Protein AF-A0A097IET0-F1 (afdb_monomer_lite)

Radius of gyration: 45.74 Å; chains: 1; bounding box: 59×65×157 Å

InterPro domains:
  IPR007060 Septum formation initiator FtsL/DivIC [PF04977] (35-108)

Organism: NCBI:txid558173

Foldseek 3Di:
DDDDDDDDDPDPDDDDPPPPPCPVVVVVVVVVVVVVVVVVVVVVVVVVPVVPVVVVVVVVVVVVVVVVVVVVVVVVVVVPPPVVVVVVCCVPVVDDDPPDDDDDDDDPPDDPPDDPPPPPPDPPVDPDPVVVVVCVVVDDPDPDPDPPDDDD

Secondary structure (DSSP, 8-state):
----PPPP-----PPP-------HHHHHHHHHHHHHHHHHHHHHHHHHHHHHHHHHHHHHHHHHHHHHHHHHHHHHHHT--HHHHHHHHHHHH----TT--PPPP--TTS---------------PPPHHHHHHHHHH--------------

Sequence (152 aa):
MANRSPRPKRQLRLPAVDTQRLDISSLAVIAFVLLIILGAVYAPMKNFFDGRTEIARLNESIAAKQAEKDALLEEIGQYDDEAFVRQEARRRLGVIEPGETAWRIVDPRLTPESSVTTSSTDEAVQPEWYEVLWDSVATSPSPAGDMHLPVQ

pLDDT: mean 72.64, std 13.3, range [47.81, 93.75]

Structure (mmCIF, N/CA/C/O backbone):
data_AF-A0A097IET0-F1
#
_entry.id   AF-A0A097IET0-F1
#
loop_
_atom_site.group_PDB
_atom_site.id
_atom_site.type_symbol
_atom_site.label_atom_id
_atom_site.label_alt_id
_atom_site.label_comp_id
_atom_site.label_asym_id
_atom_site.label_entity_id
_atom_site.label_seq_id
_atom_site.pdbx_PDB_ins_code
_atom_site.Cartn_x
_atom_site.Cartn_y
_atom_site.Cartn_z
_atom_site.occupancy
_atom_site.B_iso_or_equiv
_atom_site.auth_seq_id
_atom_site.auth_comp_id
_atom_site.auth_asym_id
_atom_site.auth_atom_id
_atom_site.pdbx_PDB_model_num
ATOM 1 N N . MET A 1 1 ? 23.397 37.153 -103.702 1.00 47.88 1 MET A N 1
ATOM 2 C CA . MET A 1 1 ? 24.180 36.956 -102.462 1.00 47.88 1 MET A CA 1
ATOM 3 C C . MET A 1 1 ? 23.382 36.056 -101.529 1.00 47.88 1 MET A C 1
ATOM 5 O O . MET A 1 1 ? 22.374 36.500 -101.003 1.00 47.88 1 MET A O 1
ATOM 9 N N . ALA A 1 2 ? 23.763 34.788 -101.377 1.00 54.75 2 ALA A N 1
ATOM 10 C CA . ALA A 1 2 ? 23.132 33.869 -100.429 1.00 54.75 2 ALA A CA 1
ATOM 11 C C . ALA A 1 2 ? 24.239 33.110 -99.691 1.00 54.75 2 ALA A C 1
ATOM 13 O O . ALA A 1 2 ? 24.827 32.178 -100.230 1.00 54.75 2 ALA A O 1
ATOM 14 N N . ASN A 1 3 ? 24.560 33.567 -98.483 1.00 54.56 3 ASN A N 1
ATOM 15 C CA . ASN A 1 3 ? 25.538 32.938 -97.605 1.00 54.56 3 ASN A CA 1
ATOM 16 C C . ASN A 1 3 ? 24.818 31.884 -96.749 1.00 54.56 3 ASN A C 1
ATOM 18 O O . ASN A 1 3 ? 23.953 32.233 -95.946 1.00 54.56 3 ASN A O 1
ATOM 22 N N . ARG A 1 4 ? 25.132 30.599 -96.935 1.00 64.00 4 ARG A N 1
ATOM 23 C CA . ARG A 1 4 ? 24.685 29.517 -96.045 1.00 64.00 4 ARG A CA 1
ATOM 24 C C . ARG A 1 4 ? 25.898 29.000 -95.282 1.00 64.00 4 ARG A C 1
ATOM 26 O O . ARG A 1 4 ? 26.631 28.154 -95.780 1.00 64.00 4 ARG A O 1
ATOM 33 N N . SER A 1 5 ? 26.093 29.508 -94.073 1.00 72.19 5 SER A N 1
ATOM 34 C CA . SER A 1 5 ? 27.080 28.971 -93.136 1.00 72.19 5 SER A CA 1
ATOM 35 C C . SER A 1 5 ? 26.622 27.594 -92.622 1.00 72.19 5 SER A C 1
ATOM 37 O O . SER A 1 5 ? 25.438 27.434 -92.297 1.00 72.19 5 SER A O 1
ATOM 39 N N . PRO A 1 6 ? 27.509 26.588 -92.519 1.00 63.22 6 PRO A N 1
ATOM 40 C CA . PRO A 1 6 ? 27.145 25.277 -91.992 1.00 63.22 6 PRO A CA 1
ATOM 41 C C . PRO A 1 6 ? 26.876 25.348 -90.481 1.00 63.22 6 PRO A C 1
ATOM 43 O O . PRO A 1 6 ? 27.647 25.928 -89.719 1.00 63.22 6 PRO A O 1
ATOM 46 N N . ARG A 1 7 ? 25.764 24.747 -90.036 1.00 62.31 7 ARG A N 1
ATOM 47 C CA . ARG A 1 7 ? 25.402 24.651 -88.612 1.00 62.31 7 ARG A CA 1
ATOM 48 C C . ARG A 1 7 ? 26.369 23.716 -87.869 1.00 62.31 7 ARG A C 1
ATOM 50 O O . ARG A 1 7 ? 26.610 22.608 -88.357 1.00 62.31 7 ARG A O 1
ATOM 57 N N . PRO A 1 8 ? 26.857 24.081 -86.671 1.00 65.19 8 PRO A N 1
ATOM 58 C CA . PRO A 1 8 ? 27.658 23.174 -85.865 1.00 65.19 8 PRO A CA 1
ATOM 59 C C . PRO A 1 8 ? 26.781 22.032 -85.335 1.00 65.19 8 PRO A C 1
ATOM 61 O O . PRO A 1 8 ? 25.719 22.256 -84.748 1.00 65.19 8 PRO A O 1
ATOM 64 N N . LYS A 1 9 ? 27.223 20.788 -85.538 1.00 62.59 9 LYS A N 1
ATOM 65 C CA . LYS A 1 9 ? 26.603 19.606 -84.930 1.00 62.59 9 LYS A CA 1
ATOM 66 C C . LYS A 1 9 ? 26.854 19.657 -83.422 1.00 62.59 9 LYS A C 1
ATOM 68 O O . LYS A 1 9 ? 27.961 19.394 -82.961 1.00 62.59 9 LYS A O 1
ATOM 73 N N . ARG A 1 10 ? 25.825 20.026 -82.658 1.00 67.06 10 ARG A N 1
ATOM 74 C CA . ARG A 1 10 ? 25.828 20.009 -81.193 1.00 67.06 10 ARG A CA 1
ATOM 75 C C . ARG A 1 10 ? 25.895 18.557 -80.724 1.00 67.06 10 ARG A C 1
ATOM 77 O O . ARG A 1 10 ? 24.906 17.834 -80.780 1.00 67.06 10 ARG A O 1
ATOM 84 N N . GLN A 1 11 ? 27.077 18.132 -80.300 1.00 68.81 11 GLN A N 1
ATOM 85 C CA . GLN A 1 11 ? 27.278 16.815 -79.713 1.00 68.81 11 GLN A CA 1
ATOM 86 C C . GLN A 1 11 ? 26.723 16.853 -78.286 1.00 68.81 11 GLN A C 1
ATOM 88 O O . GLN A 1 11 ? 27.230 17.592 -77.443 1.00 68.81 11 GLN A O 1
ATOM 93 N N . LEU A 1 12 ? 25.649 16.105 -78.022 1.00 65.94 12 LEU A N 1
ATOM 94 C CA . LEU A 1 12 ? 25.206 15.848 -76.655 1.00 65.94 12 LEU A CA 1
ATOM 95 C C . LEU A 1 12 ? 26.264 14.959 -75.996 1.00 65.94 12 LEU A C 1
ATOM 97 O O . LEU A 1 12 ? 26.309 13.754 -76.231 1.00 65.94 12 LEU A O 1
ATOM 101 N N . ARG A 1 13 ? 27.136 15.558 -75.187 1.00 64.19 13 ARG A N 1
ATOM 102 C CA . ARG A 1 13 ? 27.925 14.800 -74.221 1.00 64.19 13 ARG A CA 1
ATOM 103 C C . ARG A 1 13 ? 27.020 14.507 -73.033 1.00 64.19 13 ARG A C 1
ATOM 105 O O . ARG A 1 13 ? 26.692 15.409 -72.270 1.00 64.19 13 ARG A O 1
ATOM 112 N N . LEU A 1 14 ? 26.573 13.261 -72.935 1.00 64.56 14 LEU A N 1
ATOM 113 C CA . LEU A 1 14 ? 25.927 12.754 -71.732 1.00 64.56 14 LEU A CA 1
ATOM 114 C C . LEU A 1 14 ? 26.995 12.665 -70.631 1.00 64.56 14 LEU A C 1
ATOM 116 O O . LEU A 1 14 ? 28.112 12.226 -70.926 1.00 64.56 14 LEU A O 1
ATOM 120 N N . PRO A 1 15 ? 26.701 13.102 -69.397 1.00 61.88 15 PRO A N 1
ATOM 121 C CA . PRO A 1 15 ? 27.612 12.893 -68.284 1.00 61.88 15 PRO A CA 1
ATOM 122 C C . PRO A 1 15 ? 27.769 11.385 -68.080 1.00 61.88 15 PRO A C 1
ATOM 124 O O . PRO A 1 15 ? 26.787 10.673 -67.873 1.00 61.88 15 PRO A O 1
ATOM 127 N N . ALA A 1 16 ? 29.001 10.893 -68.182 1.00 62.38 16 ALA A N 1
ATOM 128 C CA . ALA A 1 16 ? 29.318 9.556 -67.718 1.00 62.38 16 ALA A CA 1
ATOM 129 C C . ALA A 1 16 ? 29.121 9.571 -66.200 1.00 62.38 16 ALA A C 1
ATOM 131 O O . ALA A 1 16 ? 29.778 10.342 -65.501 1.00 62.38 16 ALA A O 1
ATOM 132 N N . VAL A 1 17 ? 28.167 8.784 -65.706 1.00 61.69 17 VAL A N 1
ATOM 133 C CA . VAL A 1 17 ? 28.075 8.500 -64.276 1.00 61.69 17 VAL A CA 1
ATOM 134 C C . VAL A 1 17 ? 29.339 7.725 -63.950 1.00 61.69 17 VAL A C 1
ATOM 136 O O . VAL A 1 17 ? 29.506 6.596 -64.408 1.00 61.69 17 VAL A O 1
ATOM 139 N N . ASP A 1 18 ? 30.261 8.378 -63.251 1.00 58.22 18 ASP A N 1
ATOM 140 C CA . ASP A 1 18 ? 31.452 7.734 -62.729 1.00 58.22 18 ASP A CA 1
ATOM 141 C C . ASP A 1 18 ? 30.969 6.730 -61.685 1.00 58.22 18 ASP A C 1
ATOM 143 O O . ASP A 1 18 ? 30.643 7.077 -60.548 1.00 58.22 18 ASP A O 1
ATOM 147 N N . THR A 1 19 ? 30.793 5.478 -62.107 1.00 63.09 19 THR A N 1
ATOM 148 C CA . THR A 1 19 ? 30.604 4.353 -61.199 1.00 63.09 19 THR A CA 1
ATOM 149 C C . THR A 1 19 ? 31.951 4.124 -60.544 1.00 63.09 19 THR A C 1
ATOM 151 O O . THR A 1 19 ? 32.706 3.224 -60.926 1.00 63.09 19 THR A O 1
ATOM 154 N N . GLN A 1 20 ? 32.258 5.020 -59.608 1.00 61.34 20 GLN A N 1
ATOM 155 C CA . GLN A 1 20 ? 33.372 4.933 -58.696 1.00 61.34 20 GLN A CA 1
ATOM 156 C C . GLN A 1 20 ? 33.366 3.503 -58.186 1.00 61.34 20 GLN A C 1
ATOM 158 O O . GLN A 1 20 ? 32.355 3.027 -57.658 1.00 61.34 20 GLN A O 1
ATOM 163 N N . ARG A 1 21 ? 34.448 2.786 -58.508 1.00 60.88 21 ARG A N 1
ATOM 164 C CA . ARG A 1 21 ? 34.651 1.392 -58.124 1.00 60.88 21 ARG A CA 1
ATOM 165 C C . ARG A 1 21 ? 34.176 1.277 -56.690 1.00 60.88 21 ARG A C 1
ATOM 167 O O . ARG A 1 21 ? 34.611 2.071 -55.866 1.00 60.88 21 ARG A O 1
ATOM 174 N N . LEU A 1 22 ? 33.218 0.390 -56.438 1.00 62.78 22 LEU A N 1
ATOM 175 C CA . LEU A 1 22 ? 32.718 0.143 -55.093 1.00 62.78 22 LEU A CA 1
ATOM 176 C C . LEU A 1 22 ? 33.922 -0.297 -54.266 1.00 62.78 22 LEU A C 1
ATOM 178 O O . LEU A 1 22 ? 34.321 -1.462 -54.296 1.00 62.78 22 LEU A O 1
ATOM 182 N N . ASP A 1 23 ? 34.569 0.673 -53.628 1.00 72.75 23 ASP A N 1
ATOM 183 C CA . ASP A 1 23 ? 35.775 0.450 -52.868 1.00 72.75 23 ASP A CA 1
ATOM 184 C C . ASP A 1 23 ? 35.348 -0.460 -51.726 1.00 72.75 23 ASP A C 1
ATOM 186 O O . ASP A 1 23 ? 34.367 -0.180 -51.035 1.00 72.75 23 ASP A O 1
ATOM 190 N N . ILE A 1 24 ? 36.029 -1.589 -51.553 1.00 77.44 24 ILE A N 1
ATOM 191 C CA . ILE A 1 24 ? 35.676 -2.606 -50.549 1.00 77.44 24 ILE A CA 1
ATOM 192 C C . ILE A 1 24 ? 35.556 -1.967 -49.151 1.00 77.44 24 ILE A C 1
ATOM 194 O O . ILE A 1 24 ? 34.753 -2.408 -48.333 1.00 77.44 24 ILE A O 1
ATOM 198 N N . SER A 1 25 ? 36.282 -0.870 -48.912 1.00 80.44 25 SER A N 1
ATOM 199 C CA . SER A 1 25 ? 36.157 -0.006 -47.735 1.00 80.44 25 SER A CA 1
ATOM 200 C C . SER A 1 25 ? 34.770 0.633 -47.585 1.00 80.44 25 SER A C 1
ATOM 202 O O . SER A 1 25 ? 34.211 0.601 -46.494 1.00 80.44 25 SER A O 1
ATOM 204 N N . SER A 1 26 ? 34.178 1.168 -48.655 1.00 82.06 26 SER A N 1
ATOM 205 C CA . SER A 1 26 ? 32.820 1.730 -48.644 1.00 82.06 26 SER A CA 1
ATOM 206 C C . SER A 1 26 ? 31.762 0.664 -48.339 1.00 82.06 26 SER A C 1
ATOM 2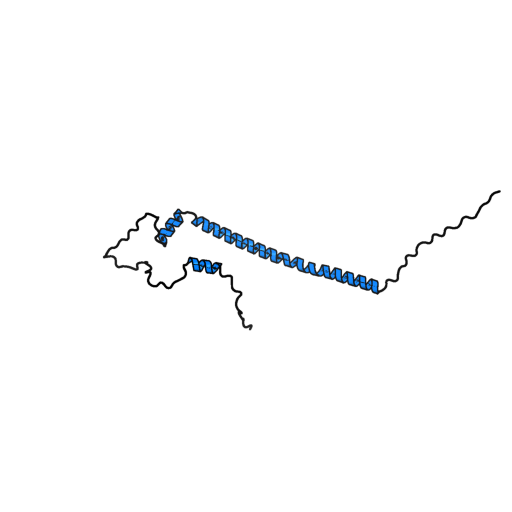08 O O . SER A 1 26 ? 30.881 0.887 -47.509 1.00 82.06 26 SER A O 1
ATOM 210 N N . LEU A 1 27 ? 31.903 -0.534 -48.920 1.00 87.38 27 LEU A N 1
ATOM 211 C CA . LEU A 1 27 ? 31.027 -1.671 -48.636 1.00 87.38 27 LEU A CA 1
ATOM 212 C C . LEU A 1 27 ? 31.170 -2.136 -47.178 1.00 87.38 27 LEU A C 1
ATOM 214 O O . LEU A 1 27 ? 30.171 -2.411 -46.517 1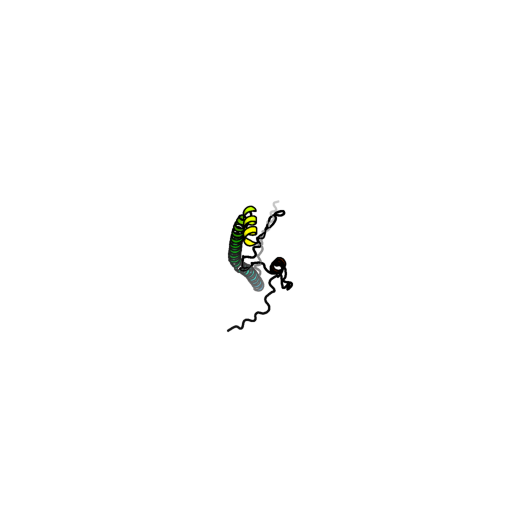.00 87.38 27 LEU A O 1
ATOM 218 N N . ALA A 1 28 ? 32.402 -2.182 -46.664 1.00 89.12 28 ALA A N 1
ATOM 219 C CA . ALA A 1 28 ? 32.685 -2.552 -45.281 1.00 89.12 28 ALA A CA 1
ATOM 220 C C . ALA A 1 28 ? 32.081 -1.553 -44.282 1.00 89.12 28 ALA A C 1
ATOM 222 O O . ALA A 1 28 ? 31.494 -1.969 -43.284 1.00 89.12 28 ALA A O 1
ATOM 223 N N . VAL A 1 29 ? 32.155 -0.249 -44.567 1.00 90.81 29 VAL A N 1
ATOM 224 C CA . VAL A 1 29 ? 31.527 0.790 -43.736 1.00 90.81 29 VAL A CA 1
ATOM 225 C C . VAL A 1 29 ? 30.006 0.638 -43.730 1.00 90.81 29 VAL A C 1
ATOM 227 O O . VAL A 1 29 ? 29.400 0.670 -42.662 1.00 90.81 29 VAL A O 1
ATOM 230 N N . ILE A 1 30 ? 29.381 0.403 -44.887 1.00 92.19 30 ILE A N 1
ATOM 231 C CA . ILE A 1 30 ? 27.929 0.178 -44.974 1.00 92.19 30 ILE A CA 1
ATOM 232 C C . ILE A 1 30 ? 27.522 -1.072 -44.182 1.00 92.19 30 ILE A C 1
ATOM 234 O O . ILE A 1 30 ? 26.576 -1.019 -43.397 1.00 92.19 30 ILE A O 1
ATOM 238 N N . ALA A 1 31 ? 28.248 -2.182 -44.337 1.00 92.88 31 ALA A N 1
ATOM 239 C CA . ALA A 1 31 ? 27.982 -3.416 -43.600 1.00 92.88 31 ALA A CA 1
ATOM 240 C C . ALA A 1 31 ? 28.113 -3.218 -42.080 1.00 92.88 31 ALA A C 1
ATOM 242 O O . ALA A 1 31 ? 27.275 -3.693 -41.317 1.00 92.88 31 ALA A O 1
ATOM 243 N N . PHE A 1 32 ? 29.122 -2.467 -41.638 1.00 93.75 32 PHE A N 1
ATOM 244 C CA . PHE A 1 32 ? 29.318 -2.143 -40.228 1.00 93.75 32 PHE A CA 1
ATOM 245 C C . PHE A 1 32 ? 28.180 -1.282 -39.663 1.00 93.75 32 PHE A C 1
ATOM 247 O O . PHE A 1 32 ? 27.652 -1.581 -38.593 1.00 93.75 32 PHE A O 1
ATOM 254 N N . VAL A 1 33 ? 27.736 -0.261 -40.402 1.00 93.50 33 VAL A N 1
ATOM 255 C CA . VAL A 1 33 ? 26.583 0.569 -40.018 1.00 93.50 33 VAL A CA 1
ATOM 256 C C . VAL A 1 33 ? 25.305 -0.271 -39.930 1.00 93.50 33 VAL A C 1
ATOM 258 O O . VAL A 1 33 ? 24.549 -0.131 -38.970 1.00 93.50 33 VAL A O 1
ATOM 261 N N . LEU A 1 34 ? 25.081 -1.191 -40.873 1.00 93.50 34 LEU A N 1
ATOM 262 C CA . LEU A 1 34 ? 23.944 -2.115 -40.827 1.00 93.50 34 LEU A CA 1
ATOM 263 C C . LEU A 1 34 ? 23.991 -3.034 -39.600 1.00 93.50 34 LEU A C 1
ATOM 265 O O . LEU A 1 34 ? 22.957 -3.248 -38.972 1.00 93.50 34 LEU A O 1
ATOM 269 N N . LEU A 1 35 ? 25.171 -3.533 -39.219 1.00 92.44 35 LEU A N 1
ATOM 270 C CA . LEU A 1 35 ? 25.340 -4.329 -38.000 1.00 92.44 35 LEU A CA 1
ATOM 271 C C . LEU A 1 35 ? 25.038 -3.520 -36.733 1.00 92.44 35 LEU A C 1
ATOM 273 O O . LEU A 1 35 ? 24.387 -4.041 -35.829 1.00 92.44 35 LEU A O 1
ATOM 277 N N . ILE A 1 36 ? 25.451 -2.250 -36.676 1.00 91.69 36 ILE A N 1
ATOM 278 C CA . ILE A 1 36 ? 25.117 -1.354 -35.558 1.00 91.69 36 ILE A CA 1
ATOM 279 C C . ILE A 1 36 ? 23.605 -1.138 -35.474 1.00 91.69 36 ILE A C 1
ATOM 281 O O . ILE A 1 36 ? 23.033 -1.273 -34.395 1.00 91.69 36 ILE A O 1
ATOM 285 N N . ILE A 1 37 ? 22.945 -0.837 -36.598 1.00 90.56 37 ILE A N 1
ATOM 286 C CA . ILE A 1 37 ? 21.489 -0.636 -36.645 1.00 90.56 37 ILE A CA 1
ATOM 287 C C . ILE A 1 37 ? 20.762 -1.913 -36.206 1.00 90.56 37 ILE A C 1
ATOM 289 O O . ILE A 1 37 ? 19.848 -1.853 -35.385 1.00 90.56 37 ILE A O 1
ATOM 293 N N . LEU A 1 38 ? 21.194 -3.076 -36.698 1.00 88.19 38 LEU A N 1
ATOM 294 C CA . LEU A 1 38 ? 20.606 -4.363 -36.337 1.00 88.19 38 LEU A CA 1
ATOM 295 C C . LEU A 1 38 ? 20.787 -4.669 -34.841 1.00 88.19 38 LEU A C 1
ATOM 297 O O . LEU A 1 38 ? 19.834 -5.082 -34.183 1.00 88.19 38 LEU A O 1
ATOM 301 N N . GLY A 1 39 ? 21.972 -4.407 -34.282 1.00 84.06 39 GLY A N 1
ATOM 302 C CA . GLY A 1 39 ? 22.241 -4.553 -32.849 1.00 84.06 39 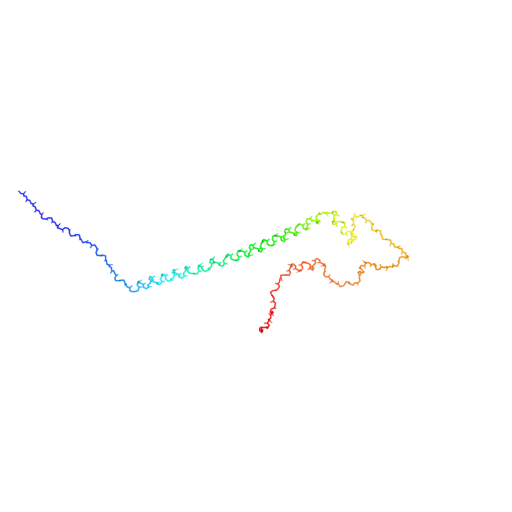GLY A CA 1
ATOM 303 C C . GLY A 1 39 ? 21.431 -3.585 -31.979 1.00 84.06 39 GLY A C 1
ATOM 304 O O . GLY A 1 39 ? 20.909 -3.981 -30.937 1.00 84.06 39 GLY A O 1
ATOM 305 N N . ALA A 1 40 ? 21.258 -2.341 -32.431 1.00 82.81 40 ALA A N 1
ATOM 306 C CA . ALA A 1 40 ? 20.466 -1.327 -31.738 1.00 82.81 40 ALA A CA 1
ATOM 307 C C . ALA A 1 40 ? 18.971 -1.680 -31.678 1.00 82.81 40 ALA A C 1
ATOM 309 O O . ALA A 1 40 ? 18.312 -1.342 -30.700 1.00 82.81 40 ALA A O 1
ATOM 310 N N . VAL A 1 41 ? 18.443 -2.382 -32.688 1.00 75.19 41 VAL A N 1
ATOM 311 C CA . VAL A 1 41 ? 17.053 -2.879 -32.711 1.00 75.19 41 VAL A CA 1
ATOM 312 C C . VAL A 1 41 ? 16.907 -4.215 -31.965 1.00 75.19 41 VAL A C 1
ATOM 314 O O . VAL A 1 41 ? 15.850 -4.498 -31.403 1.00 75.19 41 VAL A O 1
ATOM 317 N N . TYR A 1 42 ? 17.967 -5.021 -31.888 1.00 75.94 42 TYR A N 1
ATOM 318 C CA . TYR A 1 42 ? 17.952 -6.310 -31.190 1.00 75.94 42 TYR A CA 1
ATOM 319 C C . TYR A 1 42 ? 17.731 -6.173 -29.671 1.00 75.94 42 TYR A C 1
ATOM 321 O O . TYR A 1 42 ? 16.930 -6.907 -29.092 1.00 75.94 42 TYR A O 1
ATOM 329 N N . ALA A 1 43 ? 18.391 -5.210 -29.020 1.00 65.12 43 ALA A N 1
ATOM 330 C CA . ALA A 1 43 ? 18.251 -4.973 -27.578 1.00 65.12 43 ALA A CA 1
ATOM 331 C C . ALA A 1 43 ? 16.814 -4.606 -27.117 1.00 65.12 43 ALA A C 1
ATOM 333 O O . ALA A 1 43 ? 16.311 -5.248 -26.190 1.00 65.12 43 ALA A O 1
ATOM 334 N N . PRO A 1 44 ? 16.102 -3.642 -27.736 1.00 65.62 44 PRO A N 1
ATOM 335 C CA . PRO A 1 44 ? 14.736 -3.290 -27.338 1.00 65.62 44 PRO A CA 1
ATOM 336 C C . PRO A 1 44 ? 13.711 -4.402 -27.599 1.00 65.62 44 PRO A C 1
ATOM 338 O O . PRO A 1 44 ? 12.694 -4.453 -26.909 1.00 65.62 44 PRO A O 1
ATOM 341 N N . MET A 1 45 ? 13.982 -5.331 -28.524 1.00 59.41 45 MET A N 1
ATOM 342 C CA . MET A 1 45 ? 13.093 -6.468 -28.785 1.00 59.41 45 MET A CA 1
ATOM 343 C C . MET A 1 45 ? 13.018 -7.437 -27.592 1.00 59.41 45 MET A C 1
ATOM 345 O O . MET A 1 45 ? 11.968 -8.029 -27.350 1.00 59.41 45 MET A O 1
ATOM 349 N N . LYS A 1 46 ? 14.103 -7.561 -26.811 1.00 60.31 46 LYS A N 1
ATOM 350 C CA . LYS A 1 46 ? 14.131 -8.374 -25.585 1.00 60.31 46 LYS A CA 1
ATOM 351 C C . LYS A 1 46 ? 13.382 -7.702 -24.426 1.00 60.31 46 LYS A C 1
ATOM 353 O O . LYS A 1 46 ? 12.602 -8.360 -23.750 1.00 60.31 46 LYS A O 1
ATOM 358 N N . ASN A 1 47 ? 13.545 -6.390 -24.250 1.00 56.03 47 ASN A N 1
ATOM 359 C CA . ASN A 1 47 ? 12.920 -5.644 -23.146 1.00 56.03 47 ASN A CA 1
ATOM 360 C C . ASN A 1 47 ? 11.392 -5.490 -23.261 1.00 56.03 47 ASN A C 1
ATOM 362 O O . ASN A 1 47 ? 10.735 -5.163 -22.276 1.00 56.03 47 ASN A O 1
ATOM 366 N N . PHE A 1 48 ? 10.801 -5.708 -24.439 1.00 58.44 48 PHE A N 1
ATOM 367 C CA . PHE A 1 48 ? 9.363 -5.500 -24.637 1.00 58.44 48 PHE A CA 1
ATOM 368 C C . PHE A 1 48 ? 8.482 -6.594 -24.006 1.00 58.44 48 PHE A C 1
ATOM 370 O O . PHE A 1 48 ? 7.297 -6.359 -23.756 1.00 58.44 48 PHE A O 1
ATOM 377 N N . PHE A 1 49 ? 9.043 -7.779 -23.742 1.00 55.69 49 PHE A N 1
ATOM 378 C CA . PHE A 1 49 ? 8.294 -8.919 -23.203 1.00 55.69 49 PHE A CA 1
ATOM 379 C C . PHE A 1 49 ? 8.335 -9.015 -21.672 1.00 55.69 49 PHE A C 1
ATOM 381 O O . PHE A 1 49 ? 7.354 -9.464 -21.082 1.00 55.69 49 PHE A O 1
ATOM 388 N N . ASP A 1 50 ? 9.381 -8.495 -21.028 1.00 56.28 50 ASP A N 1
ATOM 389 C CA . ASP A 1 50 ? 9.540 -8.568 -19.567 1.00 56.28 50 ASP A CA 1
ATOM 390 C C . ASP A 1 50 ? 8.652 -7.556 -18.813 1.00 56.28 50 ASP A C 1
ATOM 392 O O . ASP A 1 50 ? 8.298 -7.759 -17.653 1.00 56.28 50 ASP A O 1
ATOM 396 N N . GLY A 1 51 ? 8.197 -6.489 -19.481 1.00 54.47 51 GLY A N 1
ATOM 397 C CA . GLY A 1 51 ? 7.345 -5.473 -18.852 1.00 54.47 51 GLY A CA 1
ATOM 398 C C . GLY A 1 51 ? 5.918 -5.942 -18.545 1.00 54.47 51 GLY A C 1
ATOM 399 O O . GLY A 1 51 ? 5.269 -5.399 -17.656 1.00 54.47 51 GLY A O 1
ATOM 400 N N . ARG A 1 52 ? 5.394 -6.952 -19.255 1.00 61.56 52 ARG A N 1
ATOM 401 C CA . ARG A 1 52 ? 3.981 -7.351 -19.109 1.00 61.56 52 ARG A CA 1
ATOM 402 C C . ARG A 1 52 ? 3.727 -8.250 -17.905 1.00 61.56 52 ARG A C 1
ATOM 404 O O . ARG A 1 52 ? 2.674 -8.131 -17.286 1.00 61.56 52 ARG A O 1
ATOM 411 N N . THR A 1 53 ? 4.670 -9.125 -17.564 1.00 59.25 53 THR A N 1
ATOM 412 C CA . THR A 1 53 ? 4.546 -9.996 -16.386 1.00 59.25 53 THR A CA 1
ATOM 413 C C . THR A 1 53 ? 4.667 -9.204 -15.095 1.00 59.25 53 THR A C 1
ATOM 415 O O . THR A 1 53 ? 3.938 -9.482 -14.147 1.00 59.25 53 THR A O 1
ATOM 418 N N . GLU A 1 54 ? 5.523 -8.181 -15.078 1.00 60.62 54 GLU A N 1
ATOM 419 C CA . GLU A 1 54 ? 5.689 -7.318 -13.910 1.00 60.62 54 GLU A CA 1
ATOM 420 C C . GLU A 1 54 ? 4.453 -6.441 -13.682 1.00 60.62 54 GLU A C 1
ATOM 422 O O . GLU A 1 54 ? 3.961 -6.346 -12.563 1.00 60.62 54 GLU A O 1
ATOM 427 N N . ILE A 1 55 ? 3.863 -5.895 -14.753 1.00 70.38 55 ILE A N 1
ATOM 428 C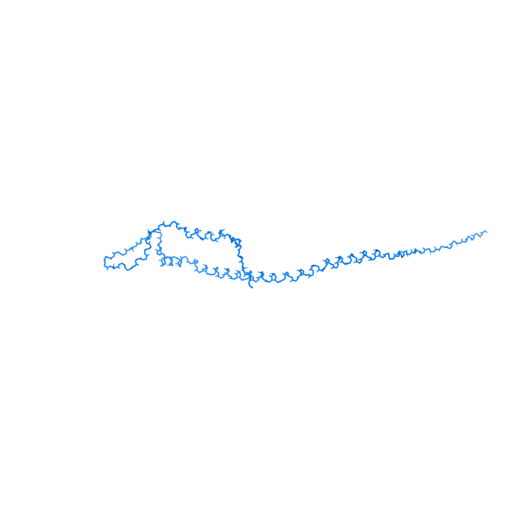 CA . ILE A 1 55 ? 2.604 -5.140 -14.666 1.00 70.38 55 ILE A CA 1
ATOM 429 C C . ILE A 1 55 ? 1.448 -6.038 -14.206 1.00 70.38 55 ILE A C 1
ATOM 431 O O . ILE A 1 55 ? 0.634 -5.611 -13.391 1.00 70.38 55 ILE A O 1
ATOM 435 N N . ALA A 1 56 ? 1.365 -7.277 -14.702 1.00 72.19 56 ALA A N 1
ATOM 436 C CA . ALA A 1 56 ? 0.324 -8.214 -14.281 1.00 72.19 56 ALA A CA 1
ATOM 437 C C . ALA A 1 56 ? 0.439 -8.553 -12.786 1.00 72.19 56 ALA A C 1
ATOM 439 O O . ALA A 1 56 ? -0.548 -8.432 -12.063 1.00 72.19 56 ALA A O 1
ATOM 440 N N . ARG A 1 57 ? 1.648 -8.885 -12.314 1.00 70.12 57 ARG A N 1
ATOM 441 C CA . ARG A 1 57 ? 1.920 -9.152 -10.892 1.00 70.12 57 ARG A CA 1
ATOM 442 C C . ARG A 1 57 ? 1.651 -7.934 -10.012 1.00 70.12 57 ARG A C 1
ATOM 444 O O . ARG A 1 57 ? 1.044 -8.062 -8.952 1.00 70.12 57 ARG A O 1
ATOM 451 N N . LEU A 1 58 ? 2.067 -6.746 -10.452 1.00 78.44 58 LEU A N 1
ATOM 452 C CA . LEU A 1 58 ? 1.858 -5.515 -9.697 1.00 78.44 58 LEU A CA 1
ATOM 453 C C . LEU A 1 58 ? 0.366 -5.182 -9.580 1.00 78.44 58 LEU A C 1
ATOM 455 O O . LEU A 1 58 ? -0.109 -4.900 -8.483 1.00 78.44 58 LEU A O 1
ATOM 459 N N . ASN A 1 59 ? -0.395 -5.300 -10.668 1.00 80.19 59 ASN A N 1
ATOM 460 C CA . ASN A 1 59 ? -1.844 -5.099 -10.642 1.00 80.19 59 ASN A CA 1
ATOM 461 C C . ASN A 1 59 ? -2.565 -6.122 -9.753 1.00 80.19 59 ASN A C 1
ATOM 463 O O . ASN A 1 59 ? -3.481 -5.747 -9.025 1.00 80.19 59 ASN A O 1
ATOM 467 N N . GLU A 1 60 ? -2.140 -7.387 -9.770 1.00 83.81 60 GLU A N 1
ATOM 468 C CA . GLU A 1 60 ? -2.681 -8.422 -8.884 1.00 83.81 60 GLU A CA 1
ATOM 469 C C . GLU A 1 60 ? -2.425 -8.080 -7.408 1.00 83.81 60 GLU A C 1
ATOM 471 O O . GLU A 1 60 ? -3.342 -8.136 -6.589 1.00 83.81 60 GLU A O 1
ATOM 476 N N . SER A 1 61 ? -1.217 -7.611 -7.076 1.00 79.31 61 SER A N 1
ATOM 477 C CA . SER A 1 61 ? -0.896 -7.161 -5.716 1.00 79.31 61 SER A CA 1
ATOM 478 C C . SER A 1 61 ? -1.709 -5.940 -5.271 1.00 79.31 61 SER A C 1
ATOM 480 O O . SER A 1 61 ? -2.110 -5.860 -4.110 1.00 79.31 61 SER A O 1
ATOM 482 N N . ILE A 1 62 ? -1.989 -5.002 -6.184 1.00 89.56 62 ILE A N 1
ATOM 483 C CA . ILE A 1 62 ? -2.826 -3.829 -5.908 1.00 89.56 62 ILE A CA 1
ATOM 484 C C . ILE A 1 62 ? -4.261 -4.276 -5.634 1.00 89.56 62 ILE A C 1
ATOM 486 O O . ILE A 1 62 ? -4.864 -3.820 -4.666 1.00 89.56 62 ILE A O 1
ATOM 490 N N . ALA A 1 63 ? -4.794 -5.187 -6.451 1.00 91.25 63 ALA A N 1
ATOM 491 C CA . ALA A 1 63 ? -6.140 -5.717 -6.272 1.00 91.25 63 ALA A CA 1
ATOM 492 C C . ALA A 1 63 ? -6.285 -6.457 -4.933 1.00 91.25 63 ALA A C 1
ATOM 494 O O . ALA A 1 63 ? -7.244 -6.209 -4.205 1.00 91.25 63 ALA A O 1
ATOM 495 N N . ALA A 1 64 ? -5.309 -7.297 -4.573 1.00 90.81 64 ALA A N 1
ATOM 496 C CA . ALA A 1 64 ? -5.295 -8.005 -3.294 1.00 90.81 64 ALA A CA 1
ATOM 497 C C . ALA A 1 64 ? -5.265 -7.037 -2.098 1.00 90.81 64 ALA A C 1
ATOM 499 O O . ALA A 1 64 ? -6.098 -7.141 -1.200 1.00 90.81 64 ALA A O 1
ATOM 500 N N . LYS A 1 65 ? -4.364 -6.045 -2.120 1.00 89.00 65 LYS A N 1
ATOM 501 C CA . LYS A 1 65 ? -4.265 -5.021 -1.064 1.00 89.00 65 LYS A CA 1
ATOM 502 C C . LYS A 1 65 ? -5.526 -4.168 -0.954 1.00 89.00 65 LYS A C 1
ATOM 504 O O . LYS A 1 65 ? -5.922 -3.790 0.144 1.00 89.00 65 LYS A O 1
ATOM 509 N N . GLN A 1 66 ? -6.151 -3.838 -2.082 1.00 91.06 66 GLN A N 1
ATOM 510 C CA . GLN A 1 66 ? -7.376 -3.046 -2.087 1.00 91.06 66 GLN A CA 1
ATOM 511 C C . GLN A 1 66 ? -8.552 -3.838 -1.499 1.00 91.06 66 GLN A C 1
ATOM 513 O O . GLN A 1 66 ? -9.302 -3.278 -0.707 1.00 91.06 66 GLN A O 1
ATOM 518 N N . ALA A 1 67 ? -8.662 -5.134 -1.809 1.00 93.50 67 ALA A N 1
ATOM 519 C CA . ALA A 1 67 ? -9.665 -6.010 -1.208 1.00 93.50 67 ALA A CA 1
ATOM 520 C C . ALA A 1 67 ? -9.474 -6.160 0.312 1.00 93.50 67 ALA A C 1
ATOM 522 O O . ALA A 1 67 ? -10.443 -6.090 1.061 1.00 93.50 67 ALA A O 1
ATOM 523 N N . GLU A 1 68 ? -8.228 -6.305 0.772 1.00 91.62 68 GLU A N 1
ATOM 524 C CA . GLU A 1 68 ? -7.895 -6.346 2.202 1.00 91.62 68 GLU A CA 1
ATOM 525 C C . GLU A 1 68 ? -8.274 -5.038 2.910 1.00 91.62 68 GLU A C 1
ATOM 527 O O . GLU A 1 68 ? -8.915 -5.061 3.958 1.00 91.62 68 GLU A O 1
ATOM 532 N N . LYS A 1 69 ? -7.948 -3.887 2.306 1.00 92.12 69 LYS A N 1
ATOM 533 C CA . LYS A 1 69 ? -8.327 -2.573 2.841 1.00 92.12 69 LYS A CA 1
ATOM 534 C C . LYS A 1 69 ? -9.841 -2.438 2.983 1.00 92.12 69 LYS A C 1
ATOM 536 O O . LYS A 1 69 ? -10.312 -1.942 4.000 1.00 92.12 69 LYS A O 1
ATOM 541 N N . ASP A 1 70 ? -10.590 -2.845 1.964 1.00 92.38 70 ASP A N 1
ATOM 542 C CA . ASP A 1 70 ? -12.043 -2.694 1.958 1.00 92.38 70 ASP A CA 1
ATOM 543 C C . ASP A 1 70 ? -12.696 -3.613 3.008 1.00 92.38 70 ASP A C 1
ATOM 545 O O . ASP A 1 70 ? -13.592 -3.166 3.721 1.00 92.38 70 ASP A O 1
ATOM 549 N N . ALA A 1 71 ? -12.177 -4.832 3.200 1.00 91.31 71 ALA A N 1
ATOM 550 C CA . ALA A 1 71 ? -12.608 -5.731 4.275 1.00 91.31 71 ALA A CA 1
ATOM 551 C C . ALA A 1 71 ? -12.324 -5.156 5.677 1.00 91.31 71 ALA A C 1
ATOM 553 O O . ALA A 1 71 ? -13.190 -5.187 6.549 1.00 91.31 71 ALA A O 1
ATOM 554 N N . LEU A 1 72 ? -11.137 -4.575 5.889 1.00 89.38 72 LEU A N 1
ATOM 555 C CA . LEU A 1 72 ? -10.786 -3.926 7.159 1.00 89.38 72 LEU A CA 1
ATOM 556 C C . LEU A 1 72 ? -11.650 -2.690 7.434 1.00 89.38 72 LEU A C 1
ATOM 558 O O . LEU A 1 72 ? -12.034 -2.446 8.574 1.00 89.38 72 LEU A O 1
ATOM 562 N N . LEU A 1 73 ? -11.977 -1.902 6.407 1.00 87.50 73 LEU A N 1
ATOM 563 C CA . LEU A 1 73 ? -12.871 -0.751 6.552 1.00 87.50 73 LEU A CA 1
ATOM 564 C C . LEU A 1 73 ? -14.303 -1.175 6.887 1.00 87.50 73 LEU A C 1
ATOM 566 O O . LEU A 1 73 ? -14.967 -0.494 7.666 1.00 87.50 73 LEU A O 1
ATOM 570 N N . GLU A 1 74 ? -14.773 -2.290 6.333 1.00 86.56 74 GLU A N 1
ATOM 571 C CA . GLU A 1 74 ? -16.064 -2.877 6.696 1.00 86.56 74 GLU A CA 1
ATOM 572 C C . GLU A 1 74 ? -16.078 -3.354 8.155 1.00 86.56 74 GLU A C 1
ATOM 574 O O . GLU A 1 74 ? -17.053 -3.123 8.869 1.00 86.56 74 GLU A O 1
ATOM 579 N N . GLU A 1 75 ? -14.991 -3.967 8.627 1.00 80.38 75 GLU A N 1
ATOM 580 C CA . GLU A 1 75 ? -14.831 -4.348 10.032 1.00 80.38 75 GLU A CA 1
ATOM 581 C C . GLU A 1 75 ? -14.809 -3.117 10.949 1.00 80.38 75 GLU A C 1
ATOM 583 O O . GLU A 1 75 ? -15.553 -3.068 11.925 1.00 80.38 75 GLU A O 1
ATOM 588 N N . ILE A 1 76 ? -14.050 -2.073 10.601 1.00 82.50 76 ILE A N 1
ATOM 589 C CA . ILE A 1 76 ? -14.030 -0.805 11.349 1.00 82.50 76 ILE A CA 1
ATOM 590 C C . ILE A 1 76 ? -15.417 -0.155 11.375 1.00 82.50 76 ILE A C 1
ATOM 592 O O . ILE A 1 76 ? -15.837 0.333 12.422 1.00 82.50 76 ILE A O 1
ATOM 596 N N . GLY A 1 77 ? -16.155 -0.182 10.263 1.00 78.62 77 GLY A N 1
ATOM 597 C CA . GLY A 1 77 ? -17.514 0.357 10.193 1.00 78.62 77 GLY A CA 1
ATOM 598 C C . GLY A 1 77 ? -18.483 -0.307 11.177 1.00 78.62 77 GLY A C 1
ATOM 599 O O . GLY A 1 77 ? -19.403 0.345 11.663 1.00 78.62 77 GLY A O 1
ATOM 600 N N . GLN A 1 78 ? -18.257 -1.573 11.540 1.00 69.56 78 GLN A N 1
ATOM 601 C CA . GLN A 1 78 ? -19.044 -2.257 12.576 1.00 69.56 78 GLN A CA 1
ATOM 602 C C . GLN A 1 78 ? -18.753 -1.721 13.986 1.00 69.56 78 GLN A C 1
ATOM 604 O O . GLN A 1 78 ? -19.614 -1.801 14.861 1.00 69.56 78 GLN A O 1
ATOM 609 N N . TYR A 1 79 ? -17.565 -1.157 14.207 1.00 67.69 79 TYR A N 1
ATOM 610 C CA . TYR A 1 79 ? -17.159 -0.550 15.475 1.00 67.69 79 TYR A CA 1
ATOM 611 C C . TYR A 1 79 ? -17.493 0.947 15.578 1.00 67.69 79 TYR A C 1
ATOM 613 O O . TYR A 1 79 ? -17.265 1.533 16.633 1.00 67.69 79 TYR A O 1
ATOM 621 N N . ASP A 1 80 ? -18.053 1.564 14.531 1.00 65.62 80 ASP A N 1
ATOM 622 C CA . ASP A 1 80 ? -18.403 2.995 14.516 1.00 65.62 80 ASP A CA 1
ATOM 623 C C . ASP A 1 80 ? -19.682 3.309 15.326 1.00 65.62 80 ASP A C 1
ATOM 625 O O . ASP A 1 80 ? -19.990 4.465 15.617 1.00 65.62 80 ASP A O 1
ATOM 629 N N . ASP A 1 81 ? -20.433 2.283 15.749 1.00 76.75 81 ASP A N 1
ATOM 630 C CA . ASP A 1 81 ? -21.544 2.468 16.683 1.00 76.75 81 ASP A CA 1
ATOM 631 C C . ASP A 1 81 ? -21.011 2.726 18.103 1.00 76.75 81 ASP A C 1
ATOM 633 O O . ASP A 1 81 ? -20.644 1.824 18.864 1.00 76.75 81 ASP A O 1
ATOM 637 N N . GLU A 1 82 ? -21.010 4.001 18.482 1.00 71.62 82 GLU A N 1
ATOM 638 C CA . GLU A 1 82 ? -20.595 4.496 19.793 1.00 71.62 82 GLU A CA 1
ATOM 639 C C . GLU A 1 82 ? -21.353 3.822 20.959 1.00 71.62 82 GLU A C 1
ATOM 641 O O . GLU A 1 82 ? -20.846 3.738 22.082 1.00 71.62 82 GLU A O 1
ATOM 646 N N . ALA A 1 83 ? -22.569 3.303 20.737 1.00 75.44 83 ALA A N 1
ATOM 647 C CA . ALA A 1 83 ? -23.287 2.522 21.743 1.00 75.44 83 ALA A CA 1
ATOM 648 C C . ALA A 1 83 ? -22.685 1.118 21.924 1.00 75.44 83 ALA A C 1
ATOM 650 O O . ALA A 1 83 ? -22.601 0.633 23.057 1.00 75.44 83 ALA A O 1
ATOM 651 N N . PHE A 1 84 ? -22.228 0.482 20.843 1.00 73.69 84 PHE A N 1
ATOM 652 C CA . PHE A 1 84 ? -21.571 -0.825 20.883 1.00 73.69 84 PHE A CA 1
ATOM 653 C C . PHE A 1 84 ? -20.212 -0.743 21.587 1.00 73.69 84 PHE A C 1
ATOM 655 O O . PHE A 1 84 ? -19.943 -1.531 22.497 1.00 73.69 84 PHE A O 1
ATOM 662 N N . VAL A 1 85 ? -19.401 0.269 21.259 1.00 78.50 85 VAL A N 1
ATOM 663 C CA . VAL A 1 85 ? -18.104 0.511 21.915 1.00 78.50 85 VAL A CA 1
ATOM 664 C C . VAL A 1 85 ? -18.280 0.773 23.411 1.00 78.50 85 VAL A C 1
ATOM 666 O O . VAL A 1 85 ? -17.577 0.174 24.225 1.00 78.50 85 VAL A O 1
ATOM 669 N N . ARG A 1 86 ? -19.263 1.596 23.808 1.00 76.44 86 ARG A N 1
ATOM 670 C CA . ARG A 1 86 ? -19.563 1.842 25.231 1.00 76.44 86 ARG A CA 1
ATOM 671 C C . ARG A 1 86 ? -19.975 0.572 25.972 1.00 76.44 86 ARG A C 1
ATOM 673 O O . ARG A 1 86 ? -19.539 0.353 27.104 1.00 76.44 86 ARG A O 1
ATOM 680 N N . GLN A 1 87 ? -20.785 -0.285 25.350 1.00 77.56 87 GLN A N 1
ATOM 681 C CA . GLN A 1 87 ? -21.175 -1.563 25.949 1.00 77.56 87 GLN A CA 1
ATOM 682 C C . GLN A 1 87 ? -19.993 -2.528 26.077 1.00 77.56 87 GLN A C 1
ATOM 684 O O . GLN A 1 87 ? -19.830 -3.150 27.127 1.00 77.56 87 GLN A O 1
ATOM 689 N N . GLU A 1 88 ? -19.161 -2.657 25.045 1.00 80.00 88 GLU A N 1
ATOM 690 C CA . GLU A 1 88 ? -18.033 -3.591 25.048 1.00 80.00 88 GLU A CA 1
ATOM 691 C C . GLU A 1 88 ? -16.916 -3.140 25.994 1.00 80.00 88 GLU A C 1
ATOM 693 O O . GLU A 1 88 ? -16.383 -3.953 26.753 1.00 80.00 88 GLU A O 1
ATOM 698 N N . ALA A 1 89 ? -16.633 -1.837 26.044 1.00 84.69 89 ALA A N 1
ATOM 699 C CA . ALA A 1 89 ? -15.693 -1.267 26.996 1.00 84.69 89 ALA A CA 1
ATOM 700 C C . ALA A 1 89 ? -16.178 -1.474 28.441 1.00 84.69 89 ALA A C 1
ATOM 702 O O . ALA A 1 89 ? -15.394 -1.881 29.298 1.00 84.69 89 ALA A O 1
ATOM 703 N N . ARG A 1 90 ? -17.473 -1.282 28.734 1.00 82.56 90 ARG A N 1
ATOM 704 C CA . ARG A 1 90 ? -18.011 -1.559 30.077 1.00 82.56 90 ARG A CA 1
ATOM 705 C C . ARG A 1 90 ? -17.957 -3.051 30.422 1.00 82.56 90 ARG A C 1
ATOM 707 O O . ARG A 1 90 ? -17.636 -3.392 31.556 1.00 82.56 90 ARG A O 1
ATOM 714 N N . ARG A 1 91 ? -18.221 -3.944 29.459 1.00 80.31 91 ARG A N 1
ATOM 715 C CA . ARG A 1 91 ? -18.167 -5.405 29.661 1.00 80.31 91 ARG A CA 1
ATOM 716 C C . ARG A 1 91 ? -16.750 -5.932 29.891 1.00 80.31 91 ARG A C 1
ATOM 718 O O . ARG A 1 91 ? -16.563 -6.747 30.788 1.00 80.31 91 ARG A O 1
ATOM 725 N N . ARG A 1 92 ? -15.774 -5.507 29.081 1.00 83.06 92 ARG A N 1
ATOM 726 C CA . ARG A 1 92 ? -14.400 -6.043 29.122 1.00 83.06 92 ARG A CA 1
ATOM 727 C C . ARG A 1 92 ? -13.452 -5.259 30.017 1.00 83.06 92 ARG A C 1
ATOM 729 O O . ARG A 1 92 ? -12.583 -5.860 30.634 1.00 83.06 92 ARG A O 1
ATOM 736 N N . LEU A 1 93 ? -13.595 -3.938 30.059 1.00 83.94 93 LEU A N 1
ATOM 737 C CA . LEU A 1 93 ? -12.664 -3.030 30.737 1.00 83.94 93 LEU A CA 1
ATOM 738 C C . LEU A 1 93 ? -13.273 -2.385 31.989 1.00 83.94 93 LEU A C 1
ATOM 740 O O . LEU A 1 93 ? -12.573 -1.680 32.708 1.00 83.94 93 LEU A O 1
ATOM 744 N N . GLY A 1 94 ? -14.568 -2.593 32.259 1.00 80.69 94 GLY A N 1
ATOM 745 C CA . GLY A 1 94 ? -15.239 -2.022 33.429 1.00 80.69 94 GLY A CA 1
ATOM 746 C C . GLY A 1 94 ? -15.315 -0.492 33.421 1.00 80.69 94 GLY A C 1
ATOM 747 O O . GLY A 1 94 ? -15.480 0.107 34.482 1.00 80.69 94 GLY A O 1
ATOM 748 N N . VAL A 1 95 ? -15.175 0.154 32.255 1.00 81.25 95 VAL A N 1
ATOM 749 C CA . VAL A 1 95 ? -15.226 1.621 32.166 1.00 81.25 95 VAL A CA 1
ATOM 750 C C . VAL A 1 95 ? -16.636 2.148 32.443 1.00 81.25 95 VAL A C 1
ATOM 752 O O . VAL A 1 95 ? -17.649 1.509 32.140 1.00 81.25 95 VAL A O 1
ATOM 755 N N . ILE A 1 96 ? -16.687 3.341 33.025 1.00 80.06 96 ILE A N 1
ATOM 756 C CA . ILE A 1 96 ? -17.910 4.055 33.397 1.00 80.06 96 ILE A CA 1
ATOM 757 C C . ILE A 1 96 ? -17.906 5.447 32.766 1.00 80.06 96 ILE A C 1
ATOM 759 O O . ILE A 1 96 ? -16.842 5.990 32.461 1.00 80.06 96 ILE A O 1
ATOM 763 N N . GLU A 1 97 ? -19.089 6.018 32.545 1.00 80.81 97 GLU A N 1
ATOM 764 C CA . GLU A 1 97 ? -19.189 7.360 31.967 1.00 80.81 97 GLU A CA 1
ATOM 765 C C . GLU A 1 97 ? -18.736 8.426 32.991 1.00 80.81 97 GLU A C 1
ATOM 767 O O . GLU A 1 97 ? -18.889 8.231 34.204 1.00 80.81 97 GLU A O 1
ATOM 772 N N . PRO A 1 98 ? -18.178 9.568 32.541 1.00 78.94 98 PRO A N 1
ATOM 773 C CA . PRO A 1 98 ? -17.789 10.653 33.436 1.00 78.94 98 PRO A CA 1
ATOM 774 C C . PRO A 1 98 ? -18.990 11.133 34.267 1.00 78.94 98 PRO A C 1
ATOM 776 O O . PRO A 1 98 ? -19.975 11.621 33.719 1.00 78.94 98 PRO A O 1
ATOM 779 N N . GLY A 1 99 ? -18.908 11.004 35.595 1.00 81.56 99 GLY A N 1
ATOM 780 C CA . GLY A 1 99 ? -19.985 11.376 36.525 1.00 81.56 99 GLY A CA 1
ATOM 781 C C . GLY A 1 99 ? -20.804 10.204 37.079 1.00 81.56 99 GLY A C 1
ATOM 782 O O . GLY A 1 99 ? -21.629 10.412 37.967 1.00 81.56 99 GLY A O 1
ATOM 783 N N . GLU A 1 100 ? -20.561 8.974 36.625 1.00 78.56 100 GLU A N 1
ATOM 784 C CA . GLU A 1 100 ? -21.142 7.769 37.221 1.00 78.56 100 GLU A CA 1
ATOM 785 C C . GLU A 1 100 ? -20.317 7.309 38.440 1.00 78.56 100 GLU A C 1
ATOM 787 O O . GLU A 1 100 ? -19.095 7.446 38.476 1.00 78.56 100 GLU A O 1
ATOM 792 N N . THR A 1 101 ? -20.970 6.791 39.485 1.00 77.19 101 THR A N 1
ATOM 793 C CA . THR A 1 101 ? -20.286 6.309 40.701 1.00 77.19 101 THR A CA 1
ATOM 794 C C . THR A 1 101 ? -20.255 4.784 40.704 1.00 77.19 101 THR A C 1
ATOM 796 O O . THR A 1 101 ? -21.306 4.147 40.765 1.00 77.19 101 THR A O 1
ATOM 799 N N . ALA A 1 102 ? -19.060 4.190 40.659 1.00 74.00 102 ALA A N 1
ATOM 800 C CA . ALA A 1 102 ? -18.894 2.741 40.738 1.00 74.00 102 ALA A CA 1
ATOM 801 C C . ALA A 1 102 ? -19.125 2.244 42.174 1.00 74.00 102 ALA A C 1
ATOM 803 O O . ALA A 1 102 ? -18.376 2.578 43.093 1.00 74.00 102 ALA A O 1
ATOM 804 N N . TRP A 1 103 ? -20.149 1.413 42.370 1.00 75.75 103 TRP A N 1
ATOM 805 C CA . TRP A 1 103 ? -20.423 0.770 43.654 1.00 75.75 103 TRP A CA 1
ATOM 806 C C . TRP A 1 103 ? -19.801 -0.622 43.678 1.00 75.75 103 TRP A C 1
ATOM 808 O O . TRP A 1 103 ? -20.144 -1.478 42.864 1.00 75.75 103 TRP A O 1
ATOM 818 N N . ARG A 1 104 ? -18.903 -0.869 44.635 1.00 69.38 104 ARG A N 1
ATOM 819 C CA . ARG A 1 104 ? -18.363 -2.206 44.897 1.00 69.38 104 ARG A CA 1
ATOM 820 C C . ARG A 1 104 ? -19.036 -2.793 46.129 1.00 69.38 104 ARG A C 1
ATOM 822 O O . ARG A 1 104 ? -18.962 -2.214 47.210 1.00 69.38 104 ARG A O 1
ATOM 829 N N . ILE A 1 105 ? -19.663 -3.954 45.968 1.00 77.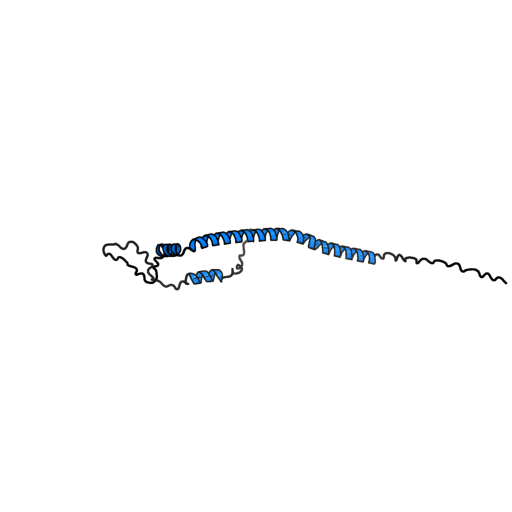00 105 ILE A N 1
ATOM 830 C CA . ILE A 1 105 ? -20.242 -4.704 47.083 1.00 77.00 105 ILE A CA 1
ATOM 831 C C . ILE A 1 105 ? -19.087 -5.359 47.845 1.00 77.00 105 ILE A C 1
ATOM 833 O O . ILE A 1 105 ? -18.359 -6.178 47.291 1.00 77.00 105 ILE A O 1
ATOM 837 N N . VAL A 1 106 ? -18.900 -4.967 49.105 1.00 73.62 106 VAL A N 1
ATOM 838 C CA . VAL A 1 106 ? -17.945 -5.593 50.024 1.00 73.62 106 VAL A CA 1
ATOM 839 C C . VAL A 1 106 ? -18.763 -6.326 51.078 1.00 73.62 106 VAL A C 1
ATOM 841 O O . VAL A 1 106 ? -19.313 -5.700 51.981 1.00 73.62 106 VAL A O 1
ATOM 844 N N . ASP A 1 107 ? -18.883 -7.643 50.935 1.00 75.50 107 ASP A N 1
ATOM 845 C CA . ASP A 1 107 ? -19.544 -8.499 51.921 1.00 75.50 107 ASP A CA 1
ATOM 846 C C . ASP A 1 107 ? -18.480 -9.362 52.622 1.00 75.50 107 ASP A C 1
ATOM 848 O O . ASP A 1 107 ? -17.772 -10.118 51.953 1.00 75.50 107 ASP A O 1
ATOM 852 N N . PRO A 1 108 ? -18.352 -9.277 53.958 1.00 71.31 108 PRO A N 1
ATOM 853 C CA . PRO A 1 108 ? -17.381 -10.056 54.725 1.00 71.31 108 PRO A CA 1
ATOM 854 C C . PRO A 1 108 ? -17.632 -11.576 54.718 1.00 71.31 108 PRO A C 1
ATOM 856 O O . PRO A 1 108 ? -16.811 -12.318 55.253 1.00 71.31 108 PRO A O 1
ATOM 859 N N . ARG A 1 109 ? -18.750 -12.057 54.155 1.00 75.94 109 ARG A N 1
ATOM 860 C CA . ARG A 1 109 ? -19.065 -13.488 53.997 1.00 75.94 109 ARG A CA 1
ATOM 861 C C . ARG A 1 109 ? -18.717 -14.047 52.618 1.00 75.94 109 ARG A C 1
ATOM 863 O O . ARG A 1 109 ? -18.761 -15.265 52.455 1.00 75.94 109 ARG A O 1
ATOM 870 N N . LEU A 1 110 ? -18.399 -13.198 51.639 1.00 67.12 110 LEU A N 1
ATOM 871 C CA . LEU A 1 110 ? -17.868 -13.661 50.362 1.00 67.12 110 LEU A CA 1
ATOM 872 C C . LEU A 1 110 ? -16.379 -13.976 50.539 1.00 67.12 110 LEU A C 1
ATOM 874 O O . LEU A 1 110 ? -15.564 -13.082 50.766 1.00 67.12 110 LEU A O 1
ATOM 878 N N . THR A 1 111 ? -16.017 -15.255 50.432 1.00 62.19 111 THR A N 1
ATOM 879 C CA . THR A 1 111 ? -14.625 -15.662 50.224 1.00 62.19 111 THR A CA 1
ATOM 880 C C . THR A 1 111 ? -14.135 -14.964 48.952 1.00 62.19 111 THR A C 1
ATOM 882 O O . THR A 1 111 ? -14.854 -14.999 47.951 1.00 62.19 111 THR A O 1
ATOM 885 N N . PRO A 1 112 ? -12.972 -14.291 48.957 1.00 60.66 112 PRO A N 1
ATOM 886 C CA . PRO A 1 112 ? -12.443 -13.638 47.767 1.00 60.66 112 PRO A CA 1
ATOM 887 C C . PRO A 1 112 ? -12.002 -14.705 46.759 1.00 60.66 112 PRO A C 1
ATOM 889 O O . PRO A 1 112 ? -10.829 -15.054 46.668 1.00 60.66 112 PRO A O 1
ATOM 892 N N . GLU A 1 113 ? -12.952 -15.249 46.009 1.00 56.53 113 GLU A N 1
ATOM 893 C CA . GLU A 1 113 ? -12.684 -16.054 44.826 1.00 56.53 113 GLU A CA 1
ATOM 894 C C . GLU A 1 113 ? -12.106 -15.097 43.781 1.00 56.53 113 GLU A C 1
ATOM 896 O O . GLU A 1 113 ? -12.832 -14.330 43.149 1.00 56.53 113 GLU A O 1
ATOM 901 N N . SER A 1 114 ? -10.773 -15.079 43.695 1.00 54.25 114 SER A N 1
ATOM 902 C CA . SER A 1 114 ? -9.984 -14.456 42.629 1.00 54.25 114 SER A CA 1
ATOM 903 C C . SER A 1 114 ? -10.532 -13.106 42.159 1.00 54.25 114 SER A C 1
ATOM 905 O O . SER A 1 114 ? -11.142 -12.994 41.094 1.00 54.25 114 SER A O 1
ATOM 907 N N . SER A 1 115 ? -10.291 -12.050 42.941 1.00 50.16 115 SER A N 1
ATOM 908 C CA . SER A 1 115 ? -10.445 -10.705 42.403 1.00 50.16 115 SER A CA 1
ATOM 909 C C . SER A 1 115 ? -9.531 -10.589 41.186 1.00 50.16 115 SER A C 1
ATOM 911 O O . SER A 1 115 ? -8.312 -10.677 41.330 1.00 50.16 115 SER A O 1
ATOM 913 N N . VAL A 1 116 ? -10.099 -10.351 40.007 1.00 50.41 116 VAL A N 1
ATOM 914 C CA . VAL A 1 116 ? -9.371 -9.978 38.781 1.00 50.41 116 VAL A CA 1
ATOM 915 C C . VAL A 1 116 ? -8.861 -8.532 38.900 1.00 50.41 116 VAL A C 1
ATOM 917 O O . VAL A 1 116 ? -8.933 -7.734 37.974 1.00 50.41 116 VAL A O 1
ATOM 920 N N . THR A 1 117 ? -8.419 -8.152 40.096 1.00 51.78 117 THR A N 1
ATOM 921 C CA . THR A 1 117 ? -7.746 -6.889 40.341 1.00 51.78 117 THR A CA 1
ATOM 922 C C . THR A 1 117 ? -6.285 -7.181 40.081 1.00 51.78 117 THR A C 1
ATOM 924 O O . THR A 1 117 ? -5.647 -7.875 40.872 1.00 51.78 117 THR A O 1
ATOM 927 N N . THR A 1 118 ? -5.764 -6.695 38.961 1.00 51.53 118 THR A N 1
ATOM 928 C CA . THR A 1 118 ? -4.321 -6.620 38.755 1.00 51.53 118 THR A CA 1
ATOM 929 C C . THR A 1 118 ? -3.767 -5.731 39.861 1.00 51.53 118 THR A C 1
ATOM 931 O O . THR A 1 118 ? -3.913 -4.512 39.831 1.00 51.53 118 THR A O 1
ATOM 934 N N . SER A 1 119 ? -3.216 -6.348 40.901 1.00 48.16 119 SER A N 1
ATOM 935 C CA . SER A 1 119 ? -2.440 -5.660 41.920 1.00 48.16 119 SER A CA 1
ATOM 936 C C . SER A 1 119 ? -1.253 -5.016 41.208 1.00 48.16 119 SER A C 1
ATOM 938 O O . SER A 1 119 ? -0.378 -5.726 40.716 1.00 48.16 119 SER A O 1
ATOM 940 N N . SER A 1 120 ? -1.221 -3.687 41.130 1.00 53.97 120 SER A N 1
ATOM 941 C CA . SER A 1 120 ? -0.030 -2.935 40.732 1.00 53.97 120 SER A CA 1
ATOM 942 C C . SER A 1 120 ? 1.033 -3.108 41.817 1.00 53.97 120 SER A C 1
ATOM 944 O O . SER A 1 120 ? 1.155 -2.309 42.741 1.00 53.97 120 SER A O 1
ATOM 946 N N . THR A 1 121 ? 1.754 -4.219 41.786 1.00 51.75 121 THR A N 1
ATOM 947 C CA . THR A 1 121 ? 2.946 -4.442 42.605 1.00 51.75 121 THR A CA 1
ATOM 948 C C . THR A 1 121 ? 3.944 -5.180 41.738 1.00 51.75 121 THR A C 1
ATOM 950 O O . THR A 1 121 ? 4.042 -6.397 41.785 1.00 51.75 121 THR A O 1
ATOM 953 N N . ASP A 1 122 ? 4.529 -4.409 40.826 1.00 47.81 122 ASP A N 1
ATOM 954 C CA . ASP A 1 122 ? 5.939 -4.418 40.433 1.00 47.81 122 ASP A CA 1
ATOM 955 C C . ASP A 1 122 ? 6.034 -3.572 39.156 1.00 47.81 122 ASP A C 1
ATOM 957 O O . ASP A 1 122 ? 5.879 -4.063 38.037 1.00 47.81 122 ASP A O 1
ATOM 961 N N . GLU A 1 123 ? 6.232 -2.259 39.326 1.00 52.59 123 GLU A N 1
ATOM 962 C CA . GLU A 1 123 ? 6.671 -1.378 38.237 1.00 52.59 123 GLU A CA 1
ATOM 963 C C . GLU A 1 123 ? 8.113 -1.753 37.862 1.00 52.59 123 GLU A C 1
ATOM 965 O O . GLU A 1 123 ? 9.088 -1.099 38.231 1.00 52.59 123 GLU A O 1
ATOM 970 N N . ALA A 1 124 ? 8.267 -2.819 37.082 1.00 57.00 124 ALA A N 1
ATOM 971 C CA . ALA A 1 124 ? 9.206 -2.710 35.983 1.00 57.00 124 ALA A CA 1
ATOM 972 C C . ALA A 1 124 ? 8.634 -1.624 35.064 1.00 57.00 124 ALA A C 1
ATOM 974 O O . ALA A 1 124 ? 7.458 -1.704 34.710 1.00 57.00 124 ALA A O 1
ATOM 975 N N . VAL A 1 125 ? 9.433 -0.610 34.716 1.00 62.12 125 VAL A N 1
ATOM 976 C CA . VAL A 1 125 ? 9.082 0.381 33.688 1.00 62.12 125 VAL A CA 1
ATOM 977 C C . VAL A 1 125 ? 8.957 -0.380 32.370 1.00 62.12 125 VAL A C 1
ATOM 979 O O . VAL A 1 125 ? 9.917 -0.525 31.617 1.00 62.12 125 VAL A O 1
ATOM 982 N N . GLN A 1 126 ? 7.798 -0.992 32.157 1.00 72.56 126 GLN A N 1
ATOM 983 C CA . GLN A 1 126 ? 7.427 -1.564 30.884 1.00 72.56 126 GLN A CA 1
ATOM 984 C C . GLN A 1 126 ? 6.969 -0.393 30.023 1.00 72.56 126 GLN A C 1
ATOM 986 O O . GLN A 1 126 ? 6.187 0.426 30.513 1.00 72.56 126 GLN A O 1
ATOM 991 N N . PRO A 1 127 ? 7.480 -0.269 28.788 1.00 80.44 127 PRO A N 1
ATOM 992 C CA . PRO A 1 127 ? 7.007 0.762 27.879 1.00 80.44 127 PRO A CA 1
ATOM 993 C C . PRO A 1 127 ? 5.487 0.666 27.774 1.00 80.44 127 PRO A C 1
ATOM 995 O O . PRO A 1 127 ? 4.930 -0.436 27.689 1.00 80.44 127 PRO A O 1
ATOM 998 N N . GLU A 1 128 ? 4.823 1.820 27.812 1.00 88.81 128 GLU A N 1
ATOM 999 C CA . GLU A 1 128 ? 3.377 1.884 27.628 1.00 88.81 128 GLU A CA 1
ATOM 1000 C C . GLU A 1 128 ? 3.011 1.167 26.325 1.00 88.81 128 GLU A C 1
ATOM 1002 O O . GLU A 1 128 ? 3.743 1.231 25.334 1.00 88.81 128 GLU A O 1
ATOM 1007 N N . TRP A 1 129 ? 1.867 0.482 26.294 1.00 84.75 129 TRP A N 1
ATOM 1008 C CA . TRP A 1 129 ? 1.476 -0.345 25.141 1.00 84.75 129 TRP A CA 1
ATOM 1009 C C . TRP A 1 129 ? 1.493 0.439 23.817 1.00 84.75 129 TRP A C 1
ATOM 1011 O O . TRP A 1 129 ? 1.785 -0.118 22.760 1.00 84.75 129 TRP A O 1
ATOM 1021 N N . TYR A 1 130 ? 1.209 1.741 23.886 1.00 84.25 130 TYR A N 1
ATOM 1022 C CA . TYR A 1 130 ? 1.263 2.666 22.762 1.00 84.25 130 TYR A CA 1
ATOM 1023 C C . TYR A 1 130 ? 2.702 2.881 22.270 1.00 84.25 130 TYR A C 1
ATOM 1025 O O . TYR A 1 130 ? 2.927 2.876 21.065 1.00 84.25 130 TYR A O 1
ATOM 1033 N N . GLU A 1 131 ? 3.685 3.013 23.166 1.00 90.81 131 GLU A N 1
ATOM 1034 C CA . GLU A 1 131 ? 5.099 3.178 22.796 1.00 90.81 131 GLU A CA 1
ATOM 1035 C C . GLU A 1 131 ? 5.628 1.953 22.044 1.00 90.81 131 GLU A C 1
ATOM 1037 O O . GLU A 1 131 ? 6.268 2.106 21.007 1.00 90.81 131 GLU A O 1
ATOM 1042 N N . VAL A 1 132 ? 5.276 0.745 22.498 1.00 89.19 132 VAL A N 1
ATOM 1043 C CA . VAL A 1 132 ? 5.618 -0.516 21.812 1.00 89.19 132 VAL A CA 1
ATOM 1044 C C . VAL A 1 132 ? 5.015 -0.565 20.404 1.00 89.19 132 VAL A C 1
ATOM 1046 O O . VAL A 1 132 ? 5.650 -1.016 19.449 1.00 89.19 132 VAL A O 1
ATOM 1049 N N . LEU A 1 133 ? 3.784 -0.073 20.258 1.00 89.62 133 LEU A N 1
ATOM 1050 C CA . LEU A 1 133 ? 3.080 -0.027 18.981 1.00 89.62 133 LEU A CA 1
ATOM 1051 C C . LEU A 1 133 ? 3.744 0.943 18.000 1.00 89.62 133 LEU A C 1
ATOM 1053 O O . LEU A 1 133 ? 3.978 0.574 16.848 1.00 89.62 133 LEU A O 1
ATOM 1057 N N . TRP A 1 134 ? 4.107 2.148 18.441 1.00 89.69 134 TRP A N 1
ATOM 1058 C CA . TRP A 1 134 ? 4.816 3.094 17.576 1.00 89.69 134 TRP A CA 1
ATOM 1059 C C . TRP A 1 134 ? 6.228 2.656 17.245 1.00 89.69 134 TRP A C 1
ATOM 1061 O O . TRP A 1 134 ? 6.650 2.872 16.112 1.00 89.69 134 TRP A O 1
ATOM 1071 N N . ASP A 1 135 ? 6.927 1.999 18.166 1.00 86.88 135 ASP A N 1
ATOM 1072 C CA . ASP A 1 135 ? 8.252 1.444 17.895 1.00 86.88 135 ASP A CA 1
ATOM 1073 C C . ASP A 1 135 ? 8.204 0.386 16.780 1.00 86.88 135 ASP A C 1
ATOM 1075 O O . ASP A 1 135 ? 9.076 0.358 15.913 1.00 86.88 135 ASP A O 1
ATOM 1079 N N . SER A 1 136 ? 7.126 -0.407 16.704 1.00 83.12 136 SER A N 1
ATOM 1080 C CA . SER A 1 136 ? 6.929 -1.385 15.621 1.00 83.12 136 SER A CA 1
ATOM 1081 C C . SER A 1 136 ? 6.724 -0.751 14.237 1.00 83.12 136 SER A C 1
ATOM 1083 O O . SER A 1 136 ? 7.127 -1.328 13.229 1.00 83.12 136 SER A O 1
ATOM 1085 N N . VAL A 1 137 ? 6.129 0.447 14.181 1.00 88.25 137 VAL A N 1
ATOM 1086 C CA . VAL A 1 137 ? 5.906 1.205 12.936 1.00 88.25 137 VAL A CA 1
ATOM 1087 C C . VAL A 1 137 ? 7.140 2.032 12.568 1.00 88.25 137 VAL A C 1
ATOM 1089 O O . VAL A 1 137 ? 7.458 2.189 11.390 1.00 88.25 137 VAL A O 1
ATOM 1092 N N . ALA A 1 138 ? 7.831 2.573 13.572 1.00 84.94 138 ALA A N 1
ATOM 1093 C CA . ALA A 1 138 ? 9.026 3.392 13.407 1.00 84.94 138 ALA A CA 1
ATOM 1094 C C . ALA A 1 138 ? 10.279 2.554 13.105 1.00 84.94 138 ALA A C 1
ATOM 1096 O O . ALA A 1 138 ? 11.187 3.032 12.419 1.00 84.94 138 ALA A O 1
ATOM 1097 N N . THR A 1 139 ? 10.327 1.302 13.568 1.00 78.81 139 THR A N 1
ATOM 1098 C CA . THR A 1 139 ? 11.392 0.357 13.237 1.00 78.81 139 THR A CA 1
ATOM 1099 C C . THR A 1 139 ? 11.247 -0.087 11.784 1.00 78.81 139 THR A C 1
ATOM 1101 O O . THR A 1 139 ? 10.519 -1.017 11.443 1.00 78.81 139 THR A O 1
ATOM 1104 N N . SER A 1 140 ? 11.984 0.581 10.893 1.00 65.75 140 SER A N 1
ATOM 1105 C CA . SER A 1 140 ? 12.247 0.060 9.550 1.00 65.75 140 SER A CA 1
ATOM 1106 C C . SER A 1 140 ? 12.911 -1.316 9.678 1.00 65.75 140 SER A C 1
ATOM 1108 O O . SER A 1 140 ? 13.793 -1.464 10.529 1.00 65.75 140 SER A O 1
ATOM 1110 N N . PRO A 1 141 ? 12.570 -2.312 8.835 1.00 60.06 141 PRO A N 1
ATOM 1111 C CA . PRO A 1 141 ? 13.285 -3.578 8.834 1.00 60.06 141 PRO A CA 1
ATOM 1112 C C . PRO A 1 141 ? 14.771 -3.288 8.625 1.00 60.06 141 PRO A C 1
ATOM 1114 O O . PRO A 1 141 ? 15.177 -2.767 7.583 1.00 60.06 141 PRO A O 1
ATOM 1117 N N . SER A 1 142 ? 15.574 -3.572 9.651 1.00 59.34 142 SER A N 1
ATOM 1118 C CA . SER A 1 142 ? 17.024 -3.566 9.519 1.00 59.34 142 SER A CA 1
ATOM 1119 C C . SER A 1 142 ? 17.369 -4.546 8.394 1.00 59.34 142 SER A C 1
ATOM 1121 O O . SER A 1 142 ? 16.838 -5.664 8.413 1.00 59.34 142 SER A O 1
ATOM 1123 N N . PRO A 1 143 ? 18.177 -4.165 7.384 1.00 54.50 143 PRO A N 1
ATOM 1124 C CA . PRO A 1 143 ? 18.615 -5.112 6.373 1.00 54.50 143 PRO A CA 1
ATOM 1125 C C . PRO A 1 143 ? 19.311 -6.248 7.111 1.00 54.50 143 PRO A C 1
ATOM 1127 O O . PRO A 1 143 ? 20.308 -6.025 7.795 1.00 54.50 143 PRO A O 1
ATOM 1130 N N . ALA A 1 144 ? 18.692 -7.426 7.037 1.00 54.72 144 ALA A N 1
ATOM 1131 C CA . ALA A 1 144 ? 19.078 -8.631 7.743 1.00 54.72 144 ALA A CA 1
ATOM 1132 C C . ALA A 1 144 ? 20.601 -8.747 7.812 1.00 54.72 144 ALA A C 1
ATOM 1134 O O . ALA A 1 144 ? 21.265 -8.842 6.777 1.00 54.72 144 ALA A O 1
ATOM 1135 N N . GLY A 1 145 ? 21.129 -8.718 9.036 1.00 54.06 145 GLY A N 1
ATOM 1136 C CA . GLY A 1 145 ? 22.500 -9.111 9.286 1.00 54.06 145 GLY A CA 1
ATOM 1137 C C . GLY A 1 145 ? 22.694 -10.518 8.736 1.00 54.06 145 GLY A C 1
ATOM 1138 O O . GLY A 1 145 ? 22.047 -11.454 9.201 1.00 54.06 145 GLY A O 1
ATOM 1139 N N . ASP A 1 146 ? 23.482 -10.613 7.664 1.00 55.84 146 ASP A N 1
ATOM 1140 C CA . ASP A 1 146 ? 24.399 -11.712 7.382 1.00 55.84 146 ASP A CA 1
ATOM 1141 C C . ASP A 1 146 ? 23.933 -13.094 7.870 1.00 55.84 146 ASP A C 1
ATOM 1143 O O . ASP A 1 146 ? 24.594 -13.793 8.635 1.00 55.84 146 ASP A O 1
ATOM 1147 N N . MET A 1 147 ? 22.780 -13.531 7.356 1.00 57.41 147 MET A N 1
ATOM 1148 C CA . MET A 1 147 ? 22.306 -14.901 7.507 1.00 57.41 147 MET A CA 1
ATOM 1149 C C . MET A 1 147 ? 23.086 -15.789 6.529 1.00 57.41 147 MET A C 1
ATOM 1151 O O . MET A 1 147 ? 22.647 -16.085 5.418 1.00 57.41 147 MET A O 1
ATOM 1155 N N . HIS A 1 148 ? 24.303 -16.162 6.925 1.00 57.78 148 HIS A N 1
ATOM 1156 C CA . HIS A 1 148 ? 25.154 -17.097 6.198 1.00 57.78 148 HIS A CA 1
ATOM 1157 C C . HIS A 1 148 ? 24.505 -18.490 6.226 1.00 57.78 148 HIS A C 1
ATOM 1159 O O . HIS A 1 148 ? 24.686 -19.255 7.171 1.00 57.78 148 HIS A O 1
ATOM 1165 N N . LEU A 1 149 ? 23.711 -18.821 5.204 1.00 64.62 149 LEU A N 1
ATOM 1166 C CA . LEU A 1 149 ? 23.143 -20.162 5.065 1.00 64.62 149 LEU A CA 1
ATOM 1167 C C . LEU A 1 149 ? 24.238 -21.125 4.580 1.00 64.62 149 LEU A C 1
ATOM 1169 O O . LEU A 1 149 ? 24.821 -20.882 3.520 1.00 64.62 149 LEU A O 1
ATOM 1173 N N . PRO A 1 150 ? 24.549 -22.215 5.307 1.00 58.19 150 PRO A N 1
ATOM 1174 C CA . PRO A 1 150 ? 25.408 -23.255 4.767 1.00 58.19 150 PRO A CA 1
ATOM 1175 C C . PRO A 1 150 ? 24.647 -24.003 3.667 1.00 58.19 1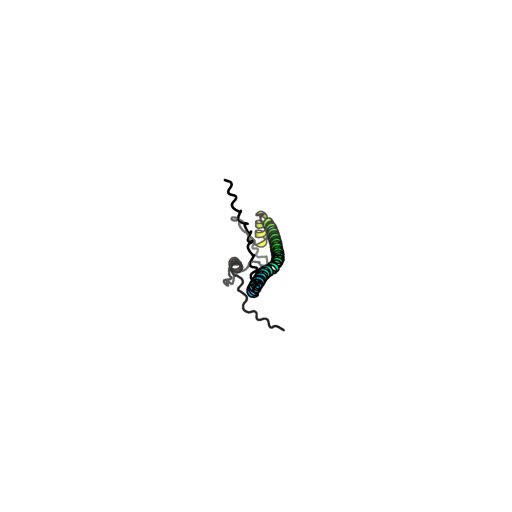50 PRO A C 1
ATOM 1177 O O . PRO A 1 150 ? 23.633 -24.651 3.918 1.00 58.19 150 PRO A O 1
ATOM 1180 N N . VAL A 1 151 ? 25.150 -23.889 2.441 1.00 57.22 151 VAL A N 1
ATOM 1181 C CA . VAL A 1 151 ? 24.729 -24.700 1.298 1.00 57.22 151 VAL A CA 1
ATOM 1182 C C . VAL A 1 151 ? 25.186 -26.142 1.546 1.00 57.22 151 VAL A C 1
ATOM 1184 O O . VAL A 1 151 ? 26.380 -26.376 1.745 1.00 57.22 151 VAL A O 1
ATOM 1187 N N . GLN A 1 152 ? 24.247 -27.089 1.540 1.00 51.44 152 GLN A N 1
ATOM 1188 C CA . GLN A 1 152 ? 24.508 -28.484 1.167 1.00 51.44 152 GLN A CA 1
ATOM 1189 C C . GLN A 1 152 ? 23.967 -28.720 -0.237 1.00 51.44 152 GLN A C 1
ATOM 1191 O O . GLN A 1 152 ? 22.868 -28.194 -0.526 1.00 51.44 152 GLN A O 1
#